Protein AF-A0A3M2CEA3-F1 (afdb_monomer)

Sequence (164 aa):
MIGCNRRVSETHSAIAELTRVTWTPSVHDPIDPGIPIPQEDRQAAMRSAHRRCIDPKRLTAIDVAVLVLPAFGAILVMFAANRVLARLGFDPSGIPLAIGSGLLYGAAFWLVYRRKYTRLVYSELRDRGYDLCPACGYWRAGIGRAVACPECGAAAAPLSTERG

Structure (mmCIF, N/CA/C/O backbone):
data_AF-A0A3M2CEA3-F1
#
_entry.id   AF-A0A3M2CEA3-F1
#
loop_
_atom_site.group_PDB
_atom_site.id
_atom_site.type_symbol
_atom_site.label_atom_id
_atom_site.label_alt_id
_atom_site.label_comp_id
_atom_site.label_asym_id
_atom_site.label_entity_id
_atom_site.label_seq_id
_atom_site.pdbx_PDB_ins_code
_atom_site.Cartn_x
_atom_site.Cartn_y
_atom_site.Cartn_z
_atom_site.occupancy
_atom_site.B_iso_or_equiv
_atom_site.auth_seq_id
_atom_site.auth_comp_id
_atom_site.auth_asym_id
_atom_site.auth_atom_id
_atom_site.pdbx_PDB_model_num
ATOM 1 N N . MET A 1 1 ? 48.434 -8.238 16.932 1.00 51.59 1 MET A N 1
ATOM 2 C CA . MET A 1 1 ? 47.455 -8.054 15.835 1.00 51.59 1 MET A CA 1
ATOM 3 C C . MET A 1 1 ? 46.026 -8.083 16.400 1.00 51.59 1 MET A C 1
ATOM 5 O O . MET A 1 1 ? 45.393 -9.123 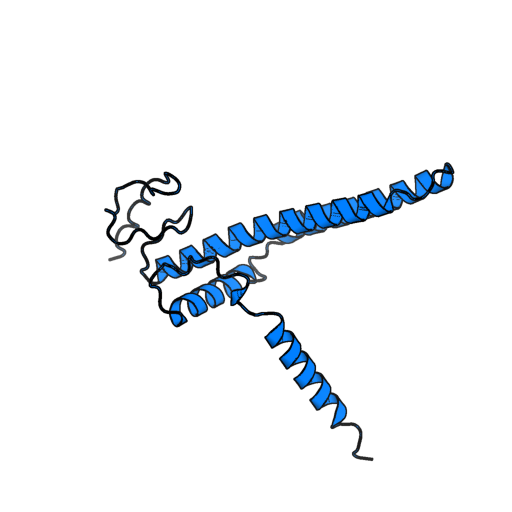16.360 1.00 51.59 1 MET A O 1
ATOM 9 N N . ILE A 1 2 ? 45.529 -6.982 16.989 1.00 54.41 2 ILE A N 1
ATOM 10 C CA . ILE A 1 2 ? 44.199 -6.918 17.665 1.00 54.41 2 ILE A CA 1
ATOM 11 C C . ILE A 1 2 ? 43.351 -5.723 17.137 1.00 54.41 2 ILE A C 1
ATOM 13 O O . ILE A 1 2 ? 42.337 -5.338 17.699 1.00 54.41 2 ILE A O 1
ATOM 17 N N . GLY A 1 3 ? 43.735 -5.113 16.008 1.00 52.16 3 GLY A N 1
ATOM 18 C CA . GLY A 1 3 ? 43.143 -3.851 15.525 1.00 52.16 3 GLY A CA 1
ATOM 19 C C . GLY A 1 3 ? 41.987 -3.954 14.518 1.00 52.16 3 GLY A C 1
ATOM 20 O O . GLY A 1 3 ? 41.450 -2.920 14.132 1.00 52.16 3 GLY A O 1
ATOM 21 N N . CYS A 1 4 ? 41.604 -5.152 14.060 1.00 55.25 4 CYS A N 1
ATOM 22 C CA . CYS A 1 4 ? 40.664 -5.298 12.933 1.00 55.25 4 CYS A CA 1
ATOM 23 C C . CYS A 1 4 ? 39.185 -5.418 13.358 1.00 55.25 4 CYS A C 1
ATOM 25 O O . CYS A 1 4 ? 38.290 -5.116 12.577 1.00 55.25 4 CYS A O 1
ATOM 27 N N . ASN A 1 5 ? 38.901 -5.792 14.613 1.00 55.12 5 ASN A N 1
ATOM 28 C CA . ASN A 1 5 ? 37.535 -6.153 15.019 1.00 55.12 5 ASN A CA 1
ATOM 29 C C . ASN A 1 5 ? 36.650 -4.954 15.429 1.00 55.12 5 ASN A C 1
ATOM 31 O O . ASN A 1 5 ? 35.429 -5.058 15.456 1.00 55.12 5 ASN A O 1
ATOM 35 N N . ARG A 1 6 ? 37.238 -3.783 15.719 1.00 57.19 6 ARG A N 1
ATOM 36 C CA . ARG A 1 6 ? 36.473 -2.611 16.196 1.00 57.19 6 ARG A CA 1
ATOM 37 C C . ARG A 1 6 ? 35.666 -1.931 15.081 1.00 57.19 6 ARG A C 1
ATOM 39 O O . ARG A 1 6 ? 34.539 -1.503 15.311 1.00 57.19 6 ARG A O 1
ATOM 46 N N . ARG A 1 7 ? 36.206 -1.925 13.856 1.00 58.72 7 ARG A N 1
ATOM 47 C CA . ARG A 1 7 ? 35.642 -1.213 12.693 1.00 58.72 7 ARG A CA 1
ATOM 48 C C . ARG A 1 7 ? 34.372 -1.860 12.115 1.00 58.72 7 ARG A C 1
ATOM 50 O O . ARG A 1 7 ? 33.550 -1.168 11.522 1.00 58.72 7 ARG A O 1
ATOM 57 N N . VAL A 1 8 ? 34.183 -3.166 12.325 1.00 64.50 8 VAL A N 1
ATOM 58 C CA . VAL A 1 8 ? 32.964 -3.884 11.902 1.00 64.50 8 VAL A CA 1
ATOM 59 C C . VAL A 1 8 ? 31.789 -3.580 12.843 1.00 64.50 8 VAL A C 1
ATOM 61 O O . VAL A 1 8 ? 30.650 -3.466 12.398 1.00 64.50 8 VAL A O 1
ATOM 64 N N . SER A 1 9 ? 32.049 -3.353 14.138 1.00 65.31 9 SER A N 1
ATOM 65 C CA . SER A 1 9 ? 30.978 -3.012 15.090 1.00 65.31 9 SER A CA 1
ATOM 66 C C . SER A 1 9 ? 30.389 -1.614 14.855 1.00 65.31 9 SER A C 1
ATOM 68 O O . SER A 1 9 ? 29.179 -1.438 14.963 1.00 65.31 9 SER A O 1
ATOM 70 N N . GLU A 1 10 ? 31.218 -0.648 14.443 1.00 68.62 10 GLU A N 1
ATOM 71 C CA . GLU A 1 10 ? 30.790 0.732 14.158 1.00 68.62 10 GLU A CA 1
ATOM 72 C C . GLU A 1 10 ? 29.988 0.845 12.851 1.00 68.62 10 GLU A C 1
ATOM 74 O O . GLU A 1 10 ? 29.099 1.683 12.725 1.00 68.62 10 GLU A O 1
ATOM 79 N N . THR A 1 11 ? 30.250 -0.028 11.873 1.00 70.38 11 THR A N 1
ATOM 80 C CA . THR A 1 11 ? 29.473 -0.061 10.623 1.00 70.38 11 THR A CA 1
ATOM 81 C C . THR A 1 11 ? 28.103 -0.708 10.821 1.00 70.38 11 THR A C 1
ATOM 83 O O . THR A 1 11 ? 27.120 -0.254 10.236 1.00 70.38 11 THR A O 1
ATOM 86 N N . HIS A 1 12 ? 27.993 -1.712 11.695 1.00 63.81 12 HIS A N 1
ATOM 87 C CA . HIS A 1 12 ? 26.708 -2.339 12.012 1.00 63.81 12 HIS A CA 1
ATOM 88 C C . HIS A 1 12 ? 25.785 -1.417 12.828 1.00 63.81 12 HIS A C 1
ATOM 90 O O . HIS A 1 12 ? 24.575 -1.423 12.594 1.00 63.81 12 HIS A O 1
ATOM 96 N N . SER A 1 13 ? 26.322 -0.586 13.732 1.00 70.12 13 SER A N 1
ATOM 97 C CA . SER A 1 13 ? 25.514 0.408 14.455 1.00 70.12 13 SER A CA 1
ATOM 98 C C . SER A 1 13 ? 25.019 1.527 13.535 1.00 70.12 13 SER A C 1
ATOM 100 O O . SER A 1 13 ? 23.833 1.846 13.570 1.00 70.12 13 SER A O 1
ATOM 102 N N . ALA A 1 14 ? 25.865 2.043 12.637 1.00 69.25 14 ALA A N 1
ATOM 103 C CA . ALA A 1 14 ? 25.474 3.089 11.688 1.00 69.25 14 ALA A CA 1
ATOM 104 C C . ALA A 1 14 ? 24.377 2.630 10.706 1.00 69.25 14 ALA A C 1
ATOM 106 O O . ALA A 1 14 ? 23.446 3.381 10.416 1.00 69.25 14 ALA A O 1
ATOM 107 N N . ILE A 1 15 ? 24.431 1.378 10.231 1.00 62.94 15 ILE A N 1
ATOM 108 C CA . ILE A 1 15 ? 23.378 0.807 9.372 1.00 62.94 15 ILE A CA 1
ATOM 109 C C . ILE A 1 15 ? 22.078 0.587 10.165 1.00 62.94 15 ILE A C 1
ATOM 111 O O . ILE A 1 15 ? 20.991 0.862 9.649 1.00 62.94 15 ILE A O 1
ATOM 115 N N . ALA A 1 16 ? 22.160 0.143 11.424 1.00 62.44 16 ALA A N 1
ATOM 116 C CA . ALA A 1 16 ? 20.994 -0.002 12.302 1.00 62.44 16 ALA A CA 1
ATOM 117 C C . ALA A 1 16 ? 20.335 1.350 12.649 1.00 62.44 16 ALA A C 1
ATOM 119 O O . ALA A 1 16 ? 19.127 1.416 12.887 1.00 62.44 16 ALA A O 1
ATOM 120 N N . GLU A 1 17 ? 21.114 2.429 12.665 1.00 65.38 17 GLU A N 1
ATOM 121 C CA . GLU A 1 17 ? 20.638 3.792 12.902 1.00 65.38 17 GLU A CA 1
ATOM 122 C C . GLU A 1 17 ? 20.009 4.394 11.633 1.00 65.38 17 GLU A C 1
ATOM 124 O O . GLU A 1 17 ? 18.892 4.908 11.683 1.00 65.38 17 GLU A O 1
ATOM 129 N N . LEU A 1 18 ? 20.626 4.204 10.460 1.00 57.91 18 LEU A N 1
ATOM 130 C CA . LEU A 1 18 ? 20.065 4.616 9.161 1.00 57.91 18 LEU A CA 1
ATOM 131 C C . LEU A 1 18 ? 18.765 3.876 8.800 1.00 57.91 18 LEU A C 1
ATOM 133 O O . LEU A 1 18 ? 17.836 4.471 8.245 1.00 57.91 18 LEU A O 1
ATOM 137 N N . THR A 1 19 ? 18.656 2.592 9.148 1.00 54.53 19 THR A N 1
ATOM 138 C CA . THR A 1 19 ? 17.411 1.821 8.969 1.00 54.53 19 THR A CA 1
ATOM 139 C C . THR A 1 19 ? 16.321 2.220 9.966 1.00 54.53 19 THR A C 1
ATOM 141 O O . THR A 1 19 ? 15.141 2.139 9.632 1.00 54.53 19 THR A O 1
ATOM 144 N N . ARG A 1 20 ? 16.680 2.736 11.152 1.00 55.69 20 ARG A N 1
ATOM 145 C CA . ARG A 1 20 ? 15.718 3.349 12.085 1.00 55.69 20 ARG A CA 1
ATOM 146 C C . ARG A 1 20 ? 15.189 4.698 11.597 1.00 55.69 20 ARG A C 1
ATOM 148 O O . ARG A 1 20 ? 14.018 4.989 11.811 1.00 55.69 20 ARG A O 1
ATOM 155 N N . VAL A 1 21 ? 16.023 5.507 10.942 1.00 49.81 21 VAL A N 1
ATOM 156 C CA . VAL A 1 21 ? 15.651 6.860 10.480 1.00 49.81 21 VAL A CA 1
ATOM 157 C C . VAL A 1 21 ? 14.797 6.834 9.207 1.00 49.81 21 VAL A C 1
ATOM 159 O O . VAL A 1 21 ? 13.946 7.699 9.017 1.00 49.81 21 VAL A O 1
ATOM 162 N N . THR A 1 22 ? 14.971 5.834 8.343 1.00 50.22 22 THR A N 1
ATOM 163 C CA . THR A 1 22 ? 14.224 5.746 7.073 1.00 50.22 22 THR A CA 1
ATOM 164 C C . THR A 1 22 ? 12.832 5.129 7.211 1.00 50.22 22 THR A C 1
ATOM 166 O O . THR A 1 22 ? 11.982 5.344 6.351 1.00 50.22 22 THR A O 1
ATOM 169 N N . TRP A 1 23 ? 12.560 4.427 8.312 1.00 48.06 23 TRP A N 1
ATOM 170 C CA . TRP A 1 23 ? 11.23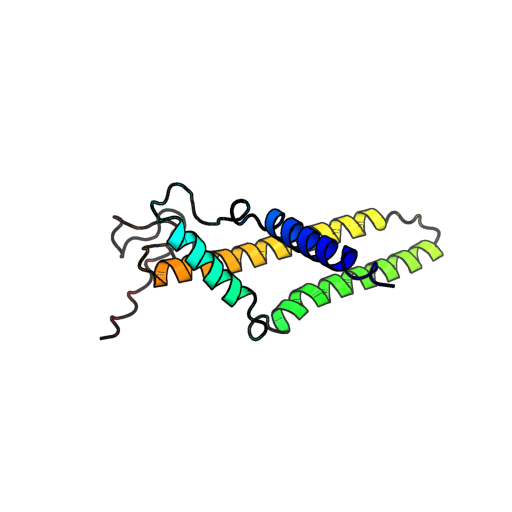3 3.916 8.649 1.00 48.06 23 TRP A CA 1
ATOM 171 C C . TRP A 1 23 ? 10.603 4.774 9.748 1.00 48.06 23 TRP A C 1
ATOM 173 O O . TRP A 1 23 ? 10.353 4.309 10.856 1.00 48.06 23 TRP A O 1
ATOM 183 N N . THR A 1 24 ? 10.350 6.054 9.469 1.00 51.59 24 THR A N 1
ATOM 184 C CA . THR A 1 24 ? 9.484 6.856 10.337 1.00 51.59 24 THR A CA 1
ATOM 185 C C . THR A 1 24 ? 8.026 6.492 10.027 1.00 51.59 24 THR A C 1
ATOM 187 O O . THR A 1 24 ? 7.503 6.865 8.975 1.00 51.59 24 THR A O 1
ATOM 190 N N . PRO A 1 25 ? 7.319 5.756 10.911 1.00 53.81 25 PRO A N 1
ATOM 191 C CA . PRO A 1 25 ? 5.922 5.374 10.685 1.00 53.81 25 PRO A CA 1
ATOM 192 C C . PRO A 1 25 ? 4.976 6.576 10.516 1.00 53.81 25 PRO A C 1
ATOM 194 O O . PRO A 1 25 ? 3.844 6.394 10.080 1.00 53.81 25 PRO A O 1
ATOM 197 N N . SER A 1 26 ? 5.431 7.799 10.809 1.00 53.91 26 SER A N 1
ATOM 198 C CA . SER A 1 26 ? 4.663 9.035 10.651 1.00 53.91 26 SER A CA 1
ATOM 199 C C . SER A 1 26 ? 4.346 9.394 9.199 1.00 53.91 26 SER A C 1
ATOM 201 O O . SER A 1 26 ? 3.304 9.991 8.953 1.00 53.91 26 SER A O 1
ATOM 203 N N . VAL A 1 27 ? 5.185 9.025 8.222 1.00 56.34 27 VAL A N 1
ATOM 204 C CA . VAL A 1 27 ? 4.934 9.400 6.815 1.00 56.34 27 VAL A CA 1
ATOM 205 C C . VAL A 1 27 ? 3.734 8.633 6.240 1.00 56.34 27 VAL A C 1
ATOM 207 O O . VAL A 1 27 ? 3.129 9.054 5.252 1.00 56.34 27 VAL A O 1
ATOM 210 N N . HIS A 1 28 ? 3.348 7.517 6.866 1.00 69.88 28 HIS A N 1
ATOM 211 C CA . HIS A 1 28 ? 2.291 6.626 6.394 1.00 69.88 28 HIS A CA 1
ATOM 212 C C . HIS A 1 28 ? 1.334 6.198 7.517 1.00 69.88 28 HIS A C 1
ATOM 214 O O . HIS A 1 28 ? 0.944 5.031 7.547 1.00 69.88 28 HIS A O 1
ATOM 220 N N . ASP A 1 29 ? 0.935 7.096 8.426 1.00 82.31 29 ASP A N 1
ATOM 221 C CA . ASP A 1 29 ? -0.234 6.821 9.276 1.00 82.31 29 ASP A CA 1
ATOM 222 C C . ASP A 1 29 ? -1.506 6.975 8.415 1.00 82.31 29 ASP A C 1
ATOM 224 O O . ASP A 1 29 ? -1.811 8.082 7.964 1.00 82.31 29 ASP A O 1
ATOM 228 N N . PRO A 1 30 ? -2.237 5.887 8.094 1.00 83.94 30 PRO A N 1
ATOM 229 C CA . PRO A 1 30 ? -3.475 5.988 7.329 1.00 83.94 30 PRO A CA 1
ATOM 230 C C . PRO A 1 30 ? -4.660 6.462 8.187 1.00 83.94 30 PRO A C 1
ATOM 232 O O . PRO A 1 30 ? -5.779 6.539 7.676 1.00 83.94 30 PRO A O 1
ATOM 235 N N . ILE A 1 31 ? -4.457 6.682 9.487 1.00 87.25 31 ILE A N 1
ATOM 236 C CA . ILE A 1 31 ? -5.495 7.066 10.436 1.00 87.25 31 ILE A CA 1
ATOM 237 C C . ILE A 1 31 ? -5.511 8.589 10.546 1.00 87.25 31 ILE A C 1
ATOM 239 O O . ILE A 1 31 ? -4.499 9.208 10.872 1.00 87.25 31 ILE A O 1
ATOM 243 N N . ASP A 1 32 ? -6.681 9.189 10.333 1.00 86.38 32 ASP A N 1
ATOM 244 C CA . ASP A 1 32 ? -6.876 10.629 10.494 1.00 86.38 32 ASP A CA 1
ATOM 245 C C . ASP A 1 32 ? -6.412 11.082 11.902 1.00 86.38 32 ASP A C 1
ATOM 247 O O . ASP A 1 32 ? -6.796 10.468 12.913 1.00 86.38 32 ASP A O 1
ATOM 251 N N . PRO A 1 33 ? -5.541 12.106 12.011 1.00 85.50 33 PRO A N 1
ATOM 252 C CA . PRO A 1 33 ? -5.081 12.621 13.299 1.00 85.50 33 PRO A CA 1
ATOM 253 C C . PRO A 1 33 ? -6.217 13.152 14.186 1.00 85.50 33 PRO A C 1
ATOM 255 O O . PRO A 1 33 ? -6.054 13.170 15.402 1.00 85.50 33 PRO A O 1
ATOM 258 N N . GLY A 1 34 ? -7.369 13.528 13.619 1.00 88.94 34 GLY A N 1
ATOM 259 C CA . GLY A 1 34 ? -8.540 13.988 14.372 1.00 88.94 34 GLY A CA 1
ATOM 260 C C . GLY A 1 34 ? -9.248 12.895 15.180 1.00 88.94 34 GLY A C 1
ATOM 261 O O . GLY A 1 34 ? -10.083 13.197 16.031 1.00 88.94 34 GLY A O 1
ATOM 262 N N . ILE A 1 35 ? -8.922 11.622 14.948 1.00 89.50 35 ILE A N 1
ATOM 263 C CA . ILE A 1 35 ? -9.553 10.503 15.646 1.00 89.50 35 ILE A CA 1
ATOM 264 C C . ILE A 1 35 ? -8.882 10.289 17.020 1.00 89.50 35 ILE A C 1
ATOM 266 O O . ILE A 1 35 ? -7.669 10.051 17.066 1.00 89.50 35 ILE A O 1
ATOM 270 N N . PRO A 1 36 ? -9.631 10.275 18.141 1.00 93.50 36 PRO A N 1
ATOM 271 C CA . PRO A 1 36 ? -9.081 10.163 19.495 1.00 93.50 36 PRO A CA 1
ATOM 272 C C . PRO A 1 36 ? -8.669 8.719 19.858 1.00 93.50 36 PRO A C 1
ATOM 274 O O . PRO A 1 36 ? -9.136 8.152 20.841 1.00 93.50 36 PRO A O 1
ATOM 277 N N . ILE A 1 37 ? -7.796 8.101 19.056 1.00 93.56 37 ILE A N 1
ATOM 278 C CA . ILE A 1 37 ? -7.175 6.798 19.350 1.00 93.56 37 ILE A CA 1
ATOM 279 C C . ILE A 1 37 ? -5.814 7.048 20.016 1.00 93.56 37 ILE A C 1
ATOM 281 O O . ILE A 1 37 ? -4.981 7.729 19.402 1.00 93.56 37 ILE A O 1
ATOM 285 N N . PRO A 1 38 ? -5.542 6.466 21.201 1.00 95.19 38 PRO A N 1
ATOM 286 C CA . PRO A 1 38 ? -4.231 6.501 21.840 1.00 95.19 38 PRO A CA 1
ATOM 287 C C . PRO A 1 38 ? -3.111 6.077 20.885 1.00 95.19 38 PRO A C 1
ATOM 289 O O . PRO A 1 38 ? -3.221 5.090 20.153 1.00 95.19 38 PRO A O 1
ATOM 292 N N . GLN A 1 39 ? -1.996 6.806 20.910 1.00 92.31 39 GLN A N 1
ATOM 293 C CA . GLN A 1 39 ? -0.869 6.562 20.005 1.00 92.31 39 GLN A CA 1
ATOM 294 C C . GLN A 1 39 ? -0.312 5.133 20.131 1.00 92.31 39 GLN A C 1
ATOM 296 O O . GLN A 1 39 ? 0.099 4.538 19.134 1.00 92.31 39 GLN A O 1
ATOM 301 N N . GLU A 1 40 ? -0.349 4.563 21.335 1.00 93.94 40 GLU A N 1
ATOM 302 C CA . GLU A 1 40 ? 0.089 3.192 21.611 1.00 93.94 40 GLU A CA 1
ATOM 303 C C . GLU A 1 40 ? -0.728 2.155 20.830 1.00 93.94 40 GLU A C 1
ATOM 305 O O . GLU A 1 40 ? -0.158 1.245 20.218 1.00 93.94 40 GLU A O 1
ATOM 310 N N . ASP A 1 41 ? -2.049 2.331 20.769 1.00 95.12 41 ASP A N 1
ATOM 311 C CA . ASP A 1 41 ? -2.948 1.450 20.027 1.00 95.12 41 ASP A CA 1
ATOM 312 C C . ASP A 1 41 ? -2.789 1.601 18.521 1.00 95.12 41 ASP A C 1
ATOM 314 O O . ASP A 1 41 ? -2.752 0.591 17.811 1.00 95.12 41 ASP A O 1
ATOM 318 N N . ARG A 1 42 ? -2.605 2.836 18.031 1.00 93.44 42 ARG A N 1
ATOM 319 C CA . ARG A 1 42 ? -2.280 3.089 16.617 1.00 93.44 42 ARG A CA 1
ATOM 320 C C . ARG A 1 42 ? -1.015 2.333 16.218 1.00 93.44 42 ARG A C 1
ATOM 322 O O . ARG A 1 42 ? -1.024 1.548 15.270 1.00 93.44 42 ARG A O 1
ATOM 329 N N . GLN A 1 43 ? 0.063 2.499 16.984 1.00 93.00 43 GLN A N 1
ATOM 330 C CA . GLN A 1 43 ? 1.337 1.831 16.721 1.00 93.00 43 GLN A CA 1
ATOM 331 C C . GLN A 1 43 ? 1.235 0.309 16.843 1.00 93.00 43 GLN A C 1
ATOM 333 O O . GLN A 1 43 ? 1.878 -0.423 16.088 1.00 93.00 43 GLN A O 1
ATOM 338 N N . ALA A 1 44 ? 0.461 -0.203 17.797 1.00 93.75 44 ALA A N 1
ATOM 339 C CA . ALA A 1 44 ? 0.277 -1.636 17.966 1.00 93.75 44 ALA A CA 1
ATOM 340 C C . ALA A 1 44 ? -0.544 -2.251 16.815 1.00 93.75 44 ALA A C 1
ATOM 342 O O . ALA A 1 44 ? -0.158 -3.303 16.299 1.00 93.75 44 ALA A O 1
ATOM 343 N N . ALA A 1 45 ? -1.595 -1.571 16.345 1.00 94.56 45 ALA A N 1
ATOM 344 C CA . ALA A 1 45 ? -2.353 -1.959 15.156 1.00 94.56 45 ALA A CA 1
ATOM 345 C C . ALA A 1 45 ? -1.486 -1.912 13.887 1.00 94.56 45 ALA A C 1
ATOM 347 O O . ALA A 1 45 ? -1.465 -2.881 13.131 1.00 94.56 45 ALA A O 1
ATOM 348 N N . MET A 1 46 ? -0.695 -0.851 13.689 1.00 92.62 46 MET A N 1
ATOM 349 C CA . MET A 1 46 ? 0.249 -0.750 12.566 1.00 92.62 46 MET A CA 1
ATOM 350 C C . MET A 1 46 ? 1.295 -1.868 12.598 1.00 92.62 46 MET A C 1
ATOM 352 O O . MET A 1 46 ? 1.535 -2.507 11.578 1.00 92.62 46 MET A O 1
ATOM 356 N N . ARG A 1 47 ? 1.884 -2.172 13.765 1.00 92.12 47 ARG A N 1
ATOM 357 C CA . ARG A 1 47 ? 2.841 -3.284 13.914 1.00 92.12 47 ARG A CA 1
ATOM 358 C C . ARG A 1 47 ? 2.204 -4.639 13.599 1.00 92.12 47 ARG A C 1
ATOM 360 O O . ARG A 1 47 ? 2.834 -5.454 12.927 1.00 92.12 47 ARG A O 1
ATOM 367 N N . SER A 1 48 ? 0.974 -4.881 14.058 1.00 92.75 48 SER A N 1
ATOM 368 C CA . SER A 1 48 ? 0.225 -6.113 13.766 1.00 92.75 48 SER A CA 1
ATOM 369 C C . SER A 1 48 ? -0.096 -6.232 12.271 1.00 92.75 48 SER A C 1
ATOM 371 O O . SER A 1 48 ? 0.245 -7.232 11.635 1.00 92.75 48 SER A O 1
ATOM 373 N N . ALA A 1 49 ? -0.642 -5.168 11.674 1.00 92.06 49 ALA A N 1
ATOM 374 C CA . ALA A 1 49 ? -0.946 -5.092 10.250 1.00 92.06 49 ALA A CA 1
ATOM 375 C C . ALA A 1 49 ? 0.308 -5.272 9.385 1.00 92.06 49 ALA A C 1
ATOM 377 O O . ALA A 1 49 ? 0.269 -5.998 8.396 1.00 92.06 49 ALA A O 1
ATOM 378 N N . HIS A 1 50 ? 1.435 -4.676 9.778 1.00 89.31 50 HIS A N 1
ATOM 379 C CA . HIS A 1 50 ? 2.715 -4.821 9.091 1.00 89.31 50 HIS A CA 1
ATOM 380 C C . HIS A 1 50 ? 3.214 -6.269 9.113 1.00 89.31 50 HIS A C 1
ATOM 382 O O . HIS A 1 50 ? 3.558 -6.809 8.063 1.00 89.31 50 HIS A O 1
ATOM 388 N N . ARG A 1 51 ? 3.164 -6.941 10.274 1.00 88.88 51 ARG A N 1
ATOM 389 C CA . ARG A 1 51 ? 3.502 -8.371 10.381 1.00 88.88 51 ARG A CA 1
ATOM 390 C C . ARG A 1 51 ? 2.595 -9.240 9.509 1.00 88.88 51 ARG A C 1
ATOM 392 O O . ARG A 1 51 ? 3.098 -10.123 8.827 1.00 88.88 51 ARG A O 1
ATOM 399 N N . ARG A 1 52 ? 1.284 -8.970 9.481 1.00 87.12 52 ARG A N 1
ATOM 400 C CA . ARG A 1 52 ? 0.326 -9.694 8.620 1.00 87.12 52 ARG A CA 1
ATOM 401 C C . ARG A 1 52 ? 0.520 -9.399 7.130 1.00 87.12 52 ARG A C 1
ATOM 403 O O . ARG A 1 52 ? 0.266 -10.272 6.308 1.00 87.12 52 ARG A O 1
ATOM 410 N N . CYS A 1 53 ? 0.950 -8.188 6.782 1.00 85.44 53 CYS A N 1
ATOM 411 C CA . CYS A 1 53 ? 1.220 -7.783 5.403 1.00 85.44 53 CYS A CA 1
ATOM 412 C C . CYS A 1 53 ? 2.498 -8.438 4.861 1.00 85.44 53 CYS A C 1
ATOM 414 O O . CYS A 1 53 ? 2.529 -8.828 3.699 1.00 85.44 53 CYS A O 1
ATOM 416 N N . ILE A 1 54 ? 3.525 -8.575 5.709 1.00 79.00 54 ILE A N 1
ATOM 417 C CA . ILE A 1 54 ? 4.835 -9.148 5.358 1.00 79.00 54 ILE A CA 1
ATOM 418 C C . ILE A 1 54 ? 4.881 -10.668 5.524 1.00 79.00 54 ILE A C 1
ATOM 420 O O . ILE A 1 54 ? 5.837 -11.282 5.061 1.00 79.00 54 ILE A O 1
ATOM 424 N N . ASP A 1 55 ? 3.876 -11.292 6.147 1.00 79.12 55 ASP A N 1
ATOM 425 C CA . ASP A 1 55 ? 3.876 -12.737 6.381 1.00 79.12 55 ASP A CA 1
ATOM 426 C C . ASP A 1 55 ? 4.182 -13.494 5.069 1.00 79.12 55 ASP A C 1
ATOM 428 O O . ASP A 1 55 ? 3.353 -13.496 4.151 1.00 79.12 55 ASP A O 1
ATOM 432 N N . PRO A 1 56 ? 5.366 -14.131 4.949 1.00 61.56 56 PRO A N 1
ATOM 433 C CA . PRO A 1 56 ? 5.832 -14.726 3.699 1.00 61.56 56 PRO A CA 1
ATOM 434 C C . PRO A 1 56 ? 4.947 -15.891 3.253 1.00 61.56 56 PRO A C 1
ATOM 436 O O . PRO A 1 56 ? 4.963 -16.265 2.086 1.00 61.56 56 PRO A O 1
ATOM 439 N N . LYS A 1 57 ? 4.135 -16.450 4.161 1.00 68.06 57 LYS A N 1
ATOM 440 C CA . LYS A 1 57 ? 3.147 -17.480 3.823 1.00 68.06 57 LYS A CA 1
ATOM 441 C C . LYS A 1 57 ? 1.929 -16.905 3.093 1.00 68.06 57 LYS A C 1
ATOM 443 O O . LYS A 1 57 ? 1.228 -17.645 2.409 1.00 68.06 57 LYS A O 1
ATOM 448 N N . ARG A 1 58 ? 1.657 -15.602 3.252 1.00 61.91 58 ARG A N 1
ATOM 449 C CA . ARG A 1 58 ? 0.524 -14.875 2.650 1.00 61.91 58 ARG A CA 1
ATOM 450 C C . ARG A 1 58 ? 0.917 -13.822 1.624 1.00 61.91 58 ARG A C 1
ATOM 452 O O . ARG A 1 58 ? 0.041 -13.424 0.854 1.00 61.91 58 ARG A O 1
ATOM 459 N N . LEU A 1 59 ? 2.188 -13.418 1.552 1.00 64.88 59 LEU A N 1
ATOM 460 C CA . LEU A 1 59 ? 2.783 -12.921 0.309 1.00 64.88 59 LEU A CA 1
ATOM 461 C C . LEU A 1 59 ? 2.770 -14.082 -0.677 1.00 64.88 59 LEU A C 1
ATOM 463 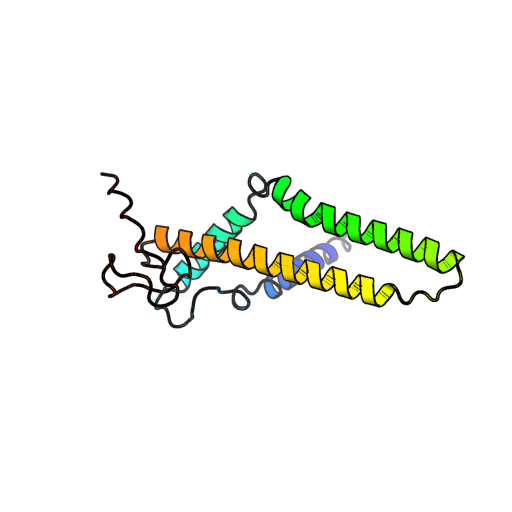O O . LEU A 1 59 ? 3.741 -14.802 -0.884 1.00 64.88 59 LEU A O 1
ATOM 467 N N . THR A 1 60 ? 1.577 -14.323 -1.203 1.00 64.50 60 THR A N 1
ATOM 468 C CA . THR A 1 60 ? 1.325 -15.383 -2.151 1.00 64.50 60 THR A CA 1
ATOM 469 C C . THR A 1 60 ? 2.300 -15.187 -3.298 1.00 64.50 60 THR A C 1
ATOM 471 O O . THR A 1 60 ? 2.510 -14.067 -3.767 1.00 64.50 60 THR A O 1
ATOM 474 N N . ALA A 1 61 ? 2.874 -16.285 -3.784 1.00 70.06 61 ALA A N 1
ATOM 475 C CA . ALA A 1 61 ? 3.598 -16.279 -5.049 1.00 70.06 61 ALA A CA 1
ATOM 476 C C . ALA A 1 61 ? 2.783 -15.574 -6.151 1.00 70.06 61 ALA A C 1
ATOM 478 O O . ALA A 1 61 ? 3.367 -15.025 -7.068 1.00 70.06 61 ALA A O 1
ATOM 479 N N . ILE A 1 62 ? 1.452 -15.528 -6.009 1.00 73.00 62 ILE A N 1
ATOM 480 C CA . ILE A 1 62 ? 0.509 -14.753 -6.813 1.00 73.00 62 ILE A CA 1
ATOM 481 C C . ILE A 1 62 ? 0.744 -13.242 -6.700 1.00 73.00 62 ILE A C 1
ATOM 483 O O . ILE A 1 62 ? 0.914 -12.620 -7.734 1.00 73.00 62 ILE A O 1
ATOM 487 N N . ASP A 1 63 ? 0.787 -12.636 -5.508 1.00 73.88 63 ASP A N 1
ATOM 488 C CA . ASP A 1 63 ? 1.045 -11.191 -5.370 1.00 73.88 63 ASP A CA 1
ATOM 489 C C . ASP A 1 63 ? 2.412 -10.820 -5.970 1.00 73.88 63 ASP A C 1
ATOM 491 O O . ASP A 1 63 ? 2.525 -9.845 -6.712 1.00 73.88 63 ASP A O 1
ATOM 495 N N . VAL A 1 64 ? 3.441 -11.636 -5.708 1.00 76.06 64 VAL A N 1
ATOM 496 C CA . VAL A 1 64 ? 4.781 -11.443 -6.286 1.00 76.06 64 VAL A CA 1
ATOM 497 C C . VAL A 1 64 ? 4.753 -11.650 -7.799 1.00 76.06 64 VAL A C 1
ATOM 499 O O . VAL A 1 64 ? 5.300 -10.833 -8.525 1.00 76.06 64 VAL A O 1
ATOM 502 N N . ALA A 1 65 ? 4.092 -12.687 -8.308 1.00 80.00 65 ALA A N 1
ATOM 503 C CA . ALA A 1 65 ? 3.997 -12.943 -9.742 1.00 80.00 65 ALA A CA 1
ATOM 504 C C . ALA A 1 65 ? 3.192 -11.854 -10.459 1.00 80.00 65 ALA A C 1
ATOM 506 O O . ALA A 1 65 ? 3.610 -11.375 -11.501 1.00 80.00 65 ALA A O 1
ATOM 507 N N . VAL A 1 66 ? 2.076 -11.397 -9.899 1.00 79.94 66 VAL A N 1
ATOM 508 C CA . VAL A 1 66 ? 1.239 -10.350 -10.500 1.00 79.94 66 VAL A CA 1
ATOM 509 C C . VAL A 1 66 ? 1.974 -9.011 -10.561 1.00 79.94 66 VAL A C 1
ATOM 511 O O . VAL A 1 66 ? 1.693 -8.211 -11.446 1.00 79.94 66 VAL A O 1
ATOM 514 N N . LEU A 1 67 ? 2.938 -8.760 -9.675 1.00 76.31 67 LEU A N 1
ATOM 515 C CA . LEU A 1 67 ? 3.695 -7.506 -9.663 1.00 76.31 67 LEU A CA 1
ATOM 516 C C . LEU A 1 67 ? 5.052 -7.580 -10.349 1.00 76.31 67 LEU A C 1
ATOM 518 O O . LEU A 1 67 ? 5.389 -6.724 -11.164 1.00 76.31 67 LEU A O 1
ATOM 52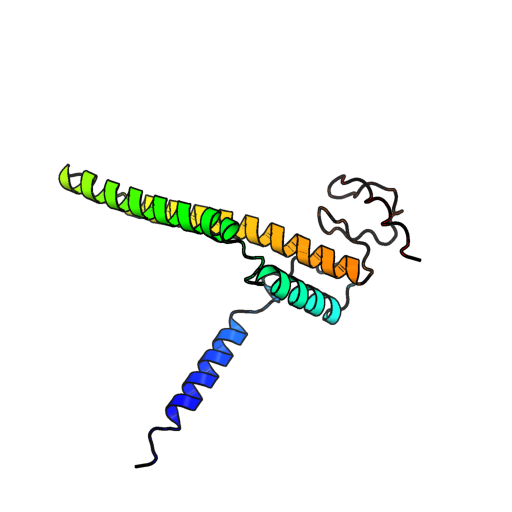2 N N . VAL A 1 68 ? 5.837 -8.596 -10.019 1.00 80.94 68 VAL A N 1
ATOM 523 C CA . VAL A 1 68 ? 7.217 -8.732 -10.482 1.00 80.94 68 VAL A CA 1
ATOM 524 C C . VAL A 1 68 ? 7.259 -9.242 -11.915 1.00 80.94 68 VAL A C 1
ATOM 526 O O . VAL A 1 68 ? 8.064 -8.748 -12.701 1.00 80.94 68 VAL A O 1
ATOM 529 N N . LEU A 1 69 ? 6.387 -10.185 -12.290 1.00 84.88 69 LEU A N 1
ATOM 530 C CA . LEU A 1 69 ? 6.430 -10.793 -13.623 1.00 84.88 69 LEU A CA 1
ATOM 531 C C . LEU A 1 69 ? 6.098 -9.777 -14.734 1.00 84.88 69 LEU A C 1
ATOM 533 O O . LEU A 1 69 ? 6.853 -9.725 -15.705 1.00 84.88 69 LEU A O 1
ATOM 537 N N . PRO A 1 70 ? 5.064 -8.915 -14.610 1.00 82.06 70 PRO A N 1
ATOM 538 C CA . PRO A 1 70 ? 4.794 -7.879 -15.606 1.00 82.06 70 PRO A CA 1
ATOM 539 C C . PRO A 1 70 ? 5.879 -6.811 -15.666 1.00 82.06 70 PRO A C 1
ATOM 541 O O . PRO A 1 70 ? 6.258 -6.404 -16.760 1.00 82.06 70 PRO A O 1
ATOM 544 N N . ALA A 1 71 ? 6.417 -6.386 -14.517 1.00 81.00 71 ALA A N 1
ATOM 545 C CA . ALA A 1 71 ? 7.509 -5.416 -14.485 1.00 81.00 71 ALA A CA 1
ATOM 546 C C . ALA A 1 71 ? 8.759 -5.970 -15.186 1.00 81.00 71 ALA A C 1
ATOM 548 O O . ALA A 1 71 ? 9.349 -5.305 -16.037 1.00 81.00 71 ALA A O 1
ATOM 549 N N . PHE A 1 72 ? 9.124 -7.220 -14.890 1.00 84.19 72 PHE A N 1
ATOM 550 C CA . PHE A 1 72 ? 10.242 -7.900 -15.535 1.00 84.19 72 PHE A CA 1
ATOM 551 C C . PHE A 1 72 ? 10.000 -8.096 -17.038 1.00 84.19 72 PHE A C 1
ATOM 553 O O . PHE A 1 72 ? 10.874 -7.798 -17.852 1.00 84.19 72 PHE A O 1
ATOM 560 N N . GLY A 1 73 ? 8.792 -8.519 -17.421 1.00 85.62 73 GLY A N 1
ATOM 561 C CA . GLY A 1 73 ? 8.382 -8.645 -18.818 1.00 85.62 73 GLY A CA 1
ATOM 562 C C . GLY A 1 73 ? 8.459 -7.318 -19.576 1.00 85.62 73 GLY A C 1
ATOM 563 O O . GLY A 1 73 ? 9.011 -7.276 -20.672 1.00 85.62 73 GLY A O 1
ATOM 564 N N . ALA A 1 74 ? 7.989 -6.221 -18.979 1.00 82.69 74 ALA A N 1
ATOM 565 C CA . ALA A 1 74 ? 8.057 -4.887 -19.571 1.00 82.69 74 ALA A CA 1
ATOM 566 C C . ALA A 1 74 ? 9.507 -4.438 -19.802 1.00 82.69 74 ALA A C 1
ATOM 568 O O . ALA A 1 74 ? 9.834 -3.964 -20.890 1.00 82.69 74 ALA A O 1
ATOM 569 N N . ILE A 1 75 ? 10.394 -4.657 -18.823 1.00 82.12 75 ILE A N 1
ATOM 570 C CA . ILE A 1 75 ? 11.827 -4.356 -18.952 1.00 82.12 75 ILE A CA 1
ATOM 571 C C . ILE A 1 75 ? 12.449 -5.159 -20.102 1.00 82.12 75 ILE A C 1
ATOM 573 O O . ILE A 1 75 ? 13.159 -4.587 -20.930 1.00 82.12 75 ILE A O 1
ATOM 577 N N . LEU A 1 76 ? 12.167 -6.464 -20.191 1.00 86.88 76 LEU A N 1
ATOM 578 C CA . LEU A 1 76 ? 12.693 -7.321 -21.258 1.00 86.88 76 LEU A CA 1
ATOM 579 C C . LEU A 1 76 ? 12.196 -6.901 -22.644 1.00 86.88 76 LEU A C 1
ATOM 581 O O . LEU A 1 76 ? 13.001 -6.778 -23.568 1.00 86.88 76 LEU A O 1
ATOM 585 N N . VAL A 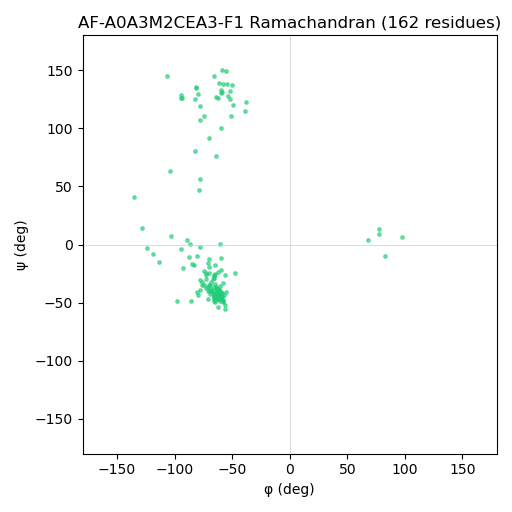1 77 ? 10.890 -6.653 -22.787 1.00 86.00 77 VAL A N 1
ATOM 586 C CA . VAL A 1 77 ? 10.281 -6.196 -24.047 1.00 86.00 77 VAL A CA 1
ATOM 587 C C . VAL A 1 77 ? 10.909 -4.884 -24.492 1.00 86.00 77 VAL A C 1
ATOM 589 O O . VAL A 1 77 ? 11.275 -4.727 -25.653 1.00 86.00 77 VAL A O 1
ATOM 592 N N . MET A 1 78 ? 11.095 -3.956 -23.564 1.00 82.94 78 MET A N 1
ATOM 593 C CA . MET A 1 78 ? 11.682 -2.661 -23.854 1.00 82.94 78 MET A CA 1
ATOM 594 C C . MET A 1 78 ? 13.170 -2.759 -24.218 1.00 82.94 78 MET A C 1
ATOM 596 O O . MET A 1 78 ? 13.623 -2.079 -25.138 1.00 82.94 78 MET A O 1
ATOM 600 N N . PHE A 1 79 ? 13.931 -3.640 -23.562 1.00 84.12 79 PHE A N 1
ATOM 601 C CA . PHE A 1 79 ? 15.326 -3.905 -23.921 1.00 84.12 79 PHE A CA 1
ATOM 602 C C . PHE A 1 79 ? 15.440 -4.528 -25.321 1.00 84.12 79 PHE A C 1
ATOM 604 O O . PHE A 1 79 ? 16.289 -4.124 -26.121 1.00 84.12 79 PHE A O 1
ATOM 611 N N . ALA A 1 80 ? 14.553 -5.474 -25.644 1.00 87.69 80 ALA A N 1
ATOM 612 C CA . ALA A 1 80 ? 14.462 -6.076 -26.969 1.00 87.69 80 ALA A CA 1
ATOM 613 C C . ALA A 1 80 ? 14.074 -5.040 -28.038 1.00 87.69 80 ALA A C 1
ATOM 615 O O . ALA A 1 80 ? 14.721 -4.970 -29.083 1.00 87.69 80 ALA A O 1
ATOM 616 N N . ALA A 1 81 ? 13.087 -4.186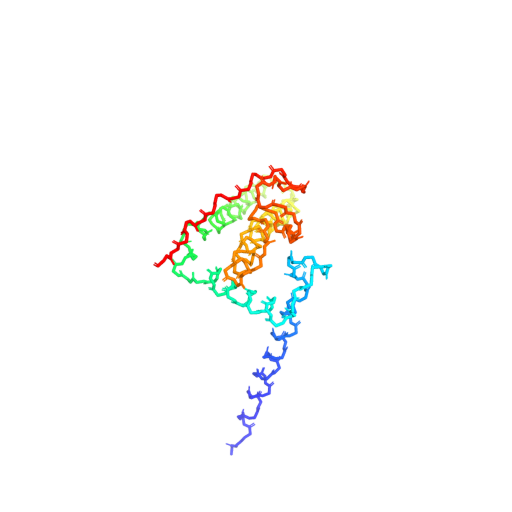 -27.756 1.00 83.94 81 ALA A N 1
ATOM 617 C CA . ALA A 1 81 ? 12.664 -3.111 -28.649 1.00 83.94 81 ALA A CA 1
ATOM 618 C C . ALA A 1 81 ? 13.803 -2.118 -28.923 1.00 83.94 81 ALA A C 1
ATOM 620 O O . ALA A 1 81 ? 14.077 -1.810 -30.082 1.00 83.94 81 ALA A O 1
ATOM 621 N N . ASN A 1 82 ? 14.539 -1.694 -27.888 1.00 84.75 82 ASN A N 1
ATOM 622 C CA . ASN A 1 82 ? 15.704 -0.819 -28.051 1.00 84.75 82 ASN A CA 1
ATOM 623 C C . ASN A 1 82 ? 16.793 -1.460 -28.922 1.00 84.75 82 ASN A C 1
ATOM 625 O O . ASN A 1 82 ? 17.367 -0.796 -29.781 1.00 84.75 82 ASN A O 1
ATOM 629 N N . ARG A 1 83 ? 17.068 -2.761 -28.743 1.00 87.62 83 ARG A N 1
ATOM 630 C CA . ARG A 1 83 ? 18.029 -3.500 -29.582 1.00 87.62 83 ARG A CA 1
ATOM 631 C C . ARG A 1 83 ? 17.614 -3.525 -31.055 1.00 87.62 83 ARG A C 1
ATOM 633 O O . ARG A 1 83 ? 18.483 -3.433 -31.920 1.00 87.62 83 ARG A O 1
ATOM 640 N N . VAL A 1 84 ? 16.321 -3.672 -31.342 1.00 88.25 84 VAL A N 1
ATOM 641 C CA . VAL A 1 84 ? 15.789 -3.668 -32.714 1.00 88.25 84 VAL A CA 1
ATOM 642 C C . VAL A 1 84 ? 15.845 -2.264 -33.316 1.00 88.25 84 VAL A C 1
ATOM 644 O O . VAL A 1 84 ? 16.354 -2.107 -34.422 1.00 88.25 84 VAL A O 1
ATOM 647 N N . LEU A 1 85 ? 15.408 -1.241 -32.578 1.00 86.25 85 LEU A N 1
ATOM 648 C CA . LEU A 1 85 ? 15.432 0.156 -33.025 1.00 86.25 85 LEU A CA 1
ATOM 649 C C . LEU A 1 85 ? 16.852 0.646 -33.328 1.00 86.25 85 LEU A C 1
ATOM 651 O O . LEU A 1 85 ? 17.073 1.263 -34.368 1.00 86.25 85 LEU A O 1
ATOM 655 N N . ALA A 1 86 ? 17.825 0.278 -32.491 1.00 86.56 86 ALA A N 1
ATOM 656 C CA . ALA A 1 86 ? 19.228 0.618 -32.714 1.00 86.56 86 ALA A CA 1
ATOM 657 C C . ALA A 1 86 ? 19.774 0.033 -34.029 1.00 86.56 86 ALA A C 1
ATOM 659 O O . ALA A 1 86 ? 20.561 0.678 -34.716 1.00 86.56 86 ALA A O 1
ATOM 660 N N . ARG A 1 87 ? 19.336 -1.173 -34.423 1.00 91.31 87 ARG A N 1
ATOM 661 C CA . ARG A 1 87 ? 19.728 -1.775 -35.713 1.00 91.31 87 ARG A CA 1
ATOM 662 C C . ARG A 1 87 ? 19.107 -1.073 -36.916 1.00 91.31 87 ARG A C 1
ATOM 664 O O . ARG A 1 87 ? 19.658 -1.158 -38.006 1.00 91.31 87 ARG A O 1
ATOM 671 N N . LEU A 1 88 ? 17.977 -0.404 -36.719 1.00 89.31 88 LEU A N 1
ATOM 672 C CA . LEU A 1 88 ? 17.265 0.344 -37.752 1.00 89.31 88 LEU A CA 1
ATOM 673 C C . LEU A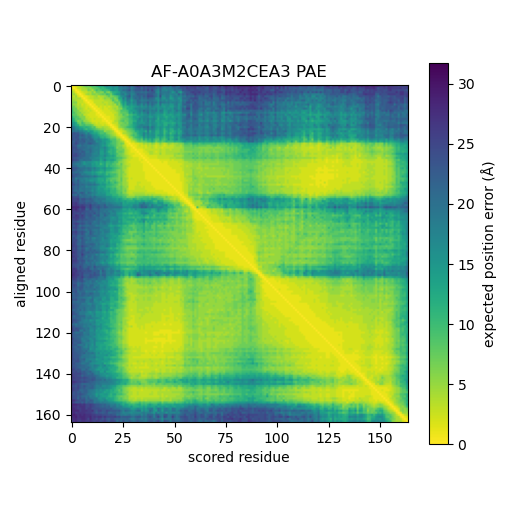 1 88 ? 17.733 1.807 -37.852 1.00 89.31 88 LEU A C 1
ATOM 675 O O . LEU A 1 88 ? 17.172 2.565 -38.635 1.00 89.31 88 LEU A O 1
ATOM 679 N N . GLY A 1 89 ? 18.749 2.206 -37.079 1.00 90.00 89 GLY A N 1
ATOM 680 C CA . GLY A 1 89 ? 19.287 3.568 -37.087 1.00 90.00 89 GLY A CA 1
ATOM 681 C C . GLY A 1 89 ? 18.432 4.588 -36.330 1.00 90.00 89 GLY A C 1
ATOM 682 O O . GLY A 1 89 ? 18.661 5.785 -36.472 1.00 90.00 89 GLY A O 1
ATOM 683 N N . PHE A 1 90 ? 17.459 4.140 -35.527 1.00 82.56 90 PHE A N 1
ATOM 684 C CA . PHE A 1 90 ? 16.691 5.026 -34.652 1.00 82.56 90 PHE A CA 1
ATOM 685 C C . PHE A 1 90 ? 17.460 5.317 -33.357 1.00 82.56 90 PHE A C 1
ATOM 687 O O . PHE A 1 90 ? 17.992 4.410 -32.713 1.00 82.56 90 PHE A O 1
ATOM 694 N N . ASP A 1 91 ? 17.481 6.593 -32.970 1.00 76.44 91 ASP A N 1
ATOM 695 C CA . ASP A 1 91 ? 18.128 7.110 -31.757 1.00 76.44 91 ASP A CA 1
ATOM 696 C C . ASP A 1 91 ? 17.434 6.566 -30.480 1.00 76.44 91 ASP A C 1
ATOM 698 O O . ASP A 1 91 ? 16.202 6.419 -30.476 1.00 76.44 91 ASP A O 1
ATOM 702 N N . PRO A 1 92 ? 18.154 6.286 -29.368 1.00 66.00 92 PRO A N 1
ATOM 703 C CA . PRO A 1 92 ? 17.665 5.556 -28.194 1.00 66.00 92 PRO A CA 1
ATOM 704 C C . PRO A 1 92 ? 16.796 6.418 -27.259 1.00 66.00 92 PRO A C 1
ATOM 706 O O . PRO A 1 92 ? 16.900 6.374 -26.032 1.00 66.00 92 PRO A O 1
ATOM 709 N N . SER A 1 93 ? 15.849 7.146 -27.841 1.00 73.44 93 SER A N 1
ATOM 710 C CA . SER A 1 93 ? 14.755 7.863 -27.175 1.00 73.44 93 SER A CA 1
ATOM 711 C C . SER A 1 93 ? 13.806 6.958 -26.364 1.00 73.44 93 SER A C 1
ATOM 713 O O . SER A 1 93 ? 12.884 7.448 -25.715 1.00 73.44 93 SER A O 1
ATOM 715 N N . GLY A 1 94 ? 14.042 5.641 -26.328 1.00 71.12 94 GLY A N 1
ATOM 716 C CA . GLY A 1 94 ? 13.310 4.690 -25.488 1.00 71.12 94 GLY A CA 1
ATOM 717 C C . GLY A 1 94 ? 13.609 4.795 -23.985 1.00 71.12 94 GLY A C 1
ATOM 718 O O . GLY A 1 94 ? 12.835 4.281 -23.179 1.00 71.12 94 GLY A O 1
ATOM 719 N N . ILE A 1 95 ? 14.691 5.470 -23.573 1.00 75.56 95 ILE A N 1
ATOM 720 C CA . ILE A 1 95 ? 15.057 5.614 -22.149 1.00 75.56 95 ILE A CA 1
ATOM 721 C C . ILE A 1 95 ? 13.982 6.380 -21.342 1.00 75.56 95 ILE A C 1
ATOM 723 O O . ILE A 1 95 ? 13.572 5.889 -20.291 1.00 75.56 95 ILE A O 1
ATOM 727 N N . PRO A 1 96 ? 13.452 7.531 -21.798 1.00 82.06 96 PRO A N 1
ATOM 728 C CA . PRO A 1 96 ? 12.317 8.183 -21.142 1.00 82.06 96 PRO A CA 1
ATOM 729 C C . PRO A 1 96 ? 11.083 7.288 -20.973 1.00 82.06 96 PRO A C 1
ATOM 731 O O . PRO A 1 96 ? 10.464 7.298 -19.909 1.00 82.06 96 PRO A O 1
ATOM 734 N N . LEU A 1 97 ? 10.743 6.480 -21.985 1.00 77.69 97 LEU A N 1
ATOM 735 C CA . LEU A 1 97 ? 9.609 5.549 -21.911 1.00 77.69 97 LEU A CA 1
ATOM 736 C C . LEU A 1 97 ? 9.849 4.458 -20.861 1.00 77.69 97 LEU A C 1
ATOM 738 O O . LEU A 1 97 ? 8.933 4.101 -20.118 1.00 77.69 97 LEU A O 1
ATOM 742 N N . ALA A 1 98 ? 11.095 3.995 -20.734 1.00 75.31 98 ALA A N 1
ATOM 743 C CA . ALA A 1 98 ? 11.512 3.081 -19.678 1.00 75.31 98 ALA A CA 1
ATOM 744 C C . ALA A 1 98 ? 11.227 3.621 -18.290 1.00 75.31 98 ALA A C 1
ATOM 746 O O . ALA A 1 98 ? 10.539 2.988 -17.489 1.00 75.31 98 ALA A O 1
ATOM 747 N N . ILE A 1 99 ? 11.743 4.818 -18.036 1.00 82.25 99 ILE A N 1
ATOM 748 C CA . ILE A 1 99 ? 11.633 5.479 -16.745 1.00 82.25 99 ILE A CA 1
ATOM 749 C C . ILE A 1 99 ? 10.158 5.761 -16.448 1.00 82.25 99 ILE A C 1
ATOM 751 O O . ILE A 1 99 ? 9.681 5.430 -15.365 1.00 82.25 99 ILE A O 1
ATOM 755 N N . GLY A 1 100 ? 9.414 6.286 -17.427 1.00 85.81 100 GLY A N 1
ATOM 756 C CA . GLY A 1 100 ? 7.986 6.568 -17.291 1.00 85.81 100 GLY A CA 1
ATOM 757 C C . GLY A 1 100 ? 7.165 5.324 -16.949 1.00 85.81 100 GLY A C 1
ATOM 758 O O . GLY A 1 100 ? 6.358 5.356 -16.020 1.00 85.81 100 GLY A O 1
ATOM 759 N N . SER A 1 101 ? 7.412 4.203 -17.635 1.00 80.12 101 SER A N 1
ATOM 760 C CA . SER A 1 101 ? 6.725 2.942 -17.337 1.00 80.12 101 SER A CA 1
ATOM 761 C C . SER A 1 101 ? 7.071 2.413 -15.940 1.00 80.12 101 SER A C 1
ATOM 763 O O . SER A 1 101 ? 6.167 2.046 -15.191 1.00 80.12 101 SER A O 1
ATOM 765 N N . GLY A 1 102 ? 8.345 2.456 -15.536 1.00 81.00 102 GLY A N 1
ATOM 766 C CA . GLY A 1 102 ? 8.779 2.039 -14.201 1.00 81.00 102 GLY A CA 1
ATOM 767 C C . GLY A 1 102 ? 8.137 2.868 -13.085 1.00 81.00 102 GLY A C 1
ATOM 768 O O . GLY A 1 102 ? 7.657 2.307 -12.100 1.00 81.00 102 GLY A O 1
ATOM 769 N N . LEU A 1 103 ? 8.053 4.190 -13.262 1.00 86.69 103 LEU A N 1
ATOM 770 C CA . LEU A 1 103 ? 7.374 5.086 -12.322 1.00 86.69 103 LEU A CA 1
ATOM 771 C C . LEU A 1 103 ? 5.873 4.795 -12.235 1.00 86.69 103 LEU A C 1
ATOM 773 O O . LEU A 1 103 ? 5.325 4.754 -11.133 1.00 86.69 103 LEU A O 1
ATOM 777 N N . LEU A 1 104 ? 5.215 4.542 -13.370 1.00 85.12 104 LEU A N 1
ATOM 778 C CA . LEU A 1 104 ? 3.794 4.197 -13.404 1.00 85.12 104 LEU A CA 1
ATOM 779 C C . LEU A 1 104 ? 3.516 2.880 -12.664 1.00 85.12 104 LEU A C 1
ATOM 781 O O . LEU A 1 104 ? 2.594 2.816 -11.850 1.00 85.12 104 LEU A O 1
ATOM 785 N N . TYR A 1 105 ? 4.344 1.854 -12.886 1.00 82.25 105 TYR A N 1
ATOM 786 C CA . TYR A 1 105 ? 4.256 0.586 -12.158 1.00 82.25 105 TYR A CA 1
ATOM 787 C C . TYR A 1 105 ? 4.517 0.763 -10.660 1.00 82.25 105 TYR A C 1
ATOM 789 O O . TYR A 1 105 ? 3.762 0.234 -9.845 1.00 82.25 105 TYR A O 1
ATOM 797 N N . GLY A 1 106 ? 5.536 1.542 -10.286 1.00 83.19 106 GLY A N 1
ATOM 798 C CA . GLY A 1 106 ? 5.830 1.862 -8.889 1.00 83.19 106 GLY A CA 1
ATOM 799 C C . GLY A 1 106 ? 4.667 2.576 -8.195 1.00 83.19 106 GLY A C 1
ATOM 800 O O . GLY A 1 106 ? 4.287 2.204 -7.086 1.00 83.19 106 GLY A O 1
ATOM 801 N N . ALA A 1 107 ? 4.041 3.544 -8.869 1.00 87.81 107 ALA A N 1
ATOM 802 C CA . ALA A 1 107 ? 2.875 4.261 -8.359 1.00 87.81 107 ALA A CA 1
ATOM 803 C C . ALA A 1 107 ? 1.649 3.345 -8.215 1.00 87.81 107 ALA A C 1
ATOM 805 O O . ALA A 1 107 ? 0.982 3.362 -7.178 1.00 87.81 107 ALA A O 1
ATOM 806 N N . ALA A 1 108 ? 1.368 2.508 -9.219 1.00 85.19 108 ALA A N 1
ATOM 807 C CA . ALA A 1 108 ? 0.279 1.536 -9.165 1.00 85.19 108 ALA A CA 1
ATOM 808 C C . ALA A 1 108 ? 0.481 0.529 -8.022 1.00 85.19 108 ALA A C 1
ATOM 810 O O . ALA A 1 108 ? -0.440 0.292 -7.236 1.00 85.19 108 ALA A O 1
ATOM 811 N N . PHE A 1 109 ? 1.699 -0.001 -7.874 1.00 83.69 109 PHE A N 1
ATOM 812 C CA . PHE A 1 109 ? 2.061 -0.876 -6.763 1.00 83.69 109 PHE A CA 1
ATOM 813 C C . PHE A 1 109 ? 1.845 -0.190 -5.419 1.00 83.69 109 PHE A C 1
ATOM 815 O O . PHE A 1 109 ? 1.178 -0.746 -4.547 1.00 83.69 109 PHE A O 1
ATOM 822 N N . TRP A 1 110 ? 2.357 1.032 -5.266 1.00 86.62 110 TRP A N 1
ATOM 823 C CA . TRP A 1 110 ? 2.214 1.797 -4.037 1.00 86.62 110 TRP A CA 1
ATOM 824 C C . TRP A 1 110 ? 0.742 2.027 -3.678 1.00 86.62 110 TRP A C 1
ATOM 826 O O . TRP A 1 110 ? 0.361 1.830 -2.527 1.00 86.62 110 TRP A O 1
ATOM 836 N N . LEU A 1 111 ? -0.120 2.351 -4.648 1.00 88.44 111 LEU A N 1
ATOM 837 C CA . LEU A 1 111 ? -1.560 2.525 -4.422 1.00 88.44 111 LEU A CA 1
ATOM 838 C C . LEU A 1 111 ? -2.252 1.230 -3.977 1.00 88.44 111 LEU A C 1
ATOM 840 O O . LEU A 1 111 ? -3.061 1.254 -3.044 1.00 88.44 111 LEU A O 1
ATOM 844 N N . VAL A 1 112 ? -1.945 0.102 -4.621 1.00 85.62 112 VAL A N 1
ATOM 845 C CA . VAL A 1 112 ? -2.513 -1.209 -4.266 1.00 85.62 112 VAL A CA 1
ATOM 846 C C . VAL A 1 112 ? -2.040 -1.639 -2.880 1.00 85.62 112 VAL A C 1
ATOM 848 O O . VAL A 1 112 ? -2.860 -1.999 -2.029 1.00 85.62 112 VAL A O 1
ATOM 851 N N . TYR A 1 113 ? -0.733 -1.542 -2.630 1.00 85.31 113 TYR A N 1
ATOM 852 C CA . TYR A 1 113 ? -0.123 -1.858 -1.344 1.00 85.31 113 TYR A CA 1
ATOM 853 C C . TYR A 1 113 ? -0.716 -0.993 -0.232 1.00 85.31 113 TYR A C 1
ATOM 855 O O . TYR A 1 113 ? -1.168 -1.523 0.783 1.00 85.31 113 TYR A O 1
ATOM 863 N N . ARG A 1 114 ? -0.817 0.324 -0.454 1.00 87.88 114 ARG A N 1
ATOM 864 C CA . ARG A 1 114 ? -1.419 1.269 0.491 1.00 87.88 114 ARG A CA 1
ATOM 865 C C . ARG A 1 114 ? -2.860 0.888 0.812 1.00 87.88 114 ARG A C 1
ATOM 867 O O . ARG A 1 114 ? -3.196 0.771 1.983 1.00 87.88 114 ARG A O 1
ATOM 874 N N . ARG A 1 115 ? -3.701 0.611 -0.192 1.00 88.75 115 ARG A N 1
ATOM 875 C CA . ARG A 1 115 ? -5.100 0.194 0.035 1.00 88.75 115 ARG A CA 1
ATOM 876 C C . ARG A 1 115 ? -5.204 -1.093 0.857 1.00 88.75 115 ARG A C 1
ATOM 878 O O . ARG A 1 115 ? -6.034 -1.167 1.763 1.00 88.75 115 ARG A O 1
ATOM 885 N N . LYS A 1 116 ? -4.376 -2.101 0.560 1.00 88.31 116 LYS A N 1
ATOM 886 C CA . LYS A 1 116 ? -4.359 -3.380 1.292 1.00 88.31 116 LYS A CA 1
ATOM 887 C C . LYS A 1 116 ? -3.888 -3.182 2.735 1.00 88.31 116 LYS A C 1
ATOM 889 O O . LYS A 1 116 ? -4.550 -3.647 3.659 1.00 88.31 116 LYS A O 1
ATOM 894 N N . TYR A 1 117 ? -2.797 -2.442 2.921 1.00 90.50 117 TYR A N 1
ATOM 895 C CA . TYR A 1 117 ? -2.234 -2.127 4.231 1.00 90.50 117 TYR A CA 1
ATOM 896 C C . TYR A 1 117 ? -3.220 -1.342 5.104 1.00 90.50 117 TYR A C 1
ATOM 898 O O . TYR A 1 117 ? -3.502 -1.746 6.229 1.00 90.50 117 TYR A O 1
ATOM 906 N N . THR A 1 118 ? -3.823 -0.282 4.565 1.00 91.38 118 THR A N 1
ATOM 907 C CA . THR A 1 118 ? -4.817 0.539 5.265 1.00 91.38 118 THR A CA 1
ATOM 908 C C . THR A 1 118 ? -6.013 -0.288 5.749 1.00 91.38 118 THR A C 1
ATOM 910 O O . THR A 1 118 ? -6.420 -0.162 6.902 1.00 91.38 118 THR A O 1
ATOM 913 N N . ARG A 1 119 ? -6.534 -1.207 4.922 1.00 91.62 119 ARG A N 1
ATOM 914 C CA . ARG A 1 119 ? -7.621 -2.115 5.333 1.00 91.62 119 ARG A CA 1
ATOM 915 C C . ARG A 1 119 ? -7.225 -3.033 6.486 1.00 91.62 119 ARG A C 1
ATOM 917 O O . ARG A 1 119 ? -8.045 -3.275 7.368 1.00 91.62 119 ARG A O 1
ATOM 924 N N . LEU A 1 120 ? -5.990 -3.537 6.491 1.00 92.50 120 LEU A N 1
ATOM 925 C CA . LEU A 1 120 ? -5.487 -4.353 7.596 1.00 92.50 120 LEU A CA 1
ATOM 926 C C . LEU A 1 120 ? -5.407 -3.533 8.884 1.00 92.50 120 LEU A C 1
ATOM 928 O O . LEU A 1 120 ? -5.903 -3.993 9.905 1.00 92.50 120 LEU A O 1
ATOM 932 N N . VAL A 1 121 ? -4.878 -2.306 8.827 1.00 94.25 121 VAL A N 1
ATOM 933 C CA . VAL A 1 121 ? -4.818 -1.405 9.993 1.00 94.25 121 VAL A CA 1
ATOM 934 C C . VAL A 1 121 ? -6.215 -1.142 10.559 1.00 94.25 121 VAL A C 1
ATOM 936 O O . VAL A 1 121 ? -6.426 -1.305 11.758 1.00 94.25 121 VAL A O 1
ATOM 939 N N . TYR A 1 122 ? -7.195 -0.809 9.714 1.00 93.56 122 TYR A N 1
ATOM 940 C CA . TYR A 1 122 ? -8.574 -0.601 10.171 1.00 93.56 122 TYR A CA 1
ATOM 941 C C . TYR A 1 122 ? -9.207 -1.876 10.727 1.00 93.56 122 TYR A C 1
ATOM 943 O O . TYR A 1 122 ? -9.998 -1.808 11.663 1.00 93.56 122 TYR A O 1
ATOM 951 N N . SER A 1 123 ? -8.867 -3.049 10.190 1.00 93.38 123 SER A N 1
ATOM 952 C CA . SER A 1 123 ? -9.318 -4.314 10.769 1.00 93.38 123 SER A CA 1
ATOM 953 C C . SER A 1 123 ? -8.745 -4.536 12.165 1.00 93.38 123 SER A C 1
ATOM 955 O O . SER A 1 123 ? -9.512 -4.831 13.068 1.00 93.38 123 SER A O 1
ATOM 957 N N . GLU A 1 124 ? -7.441 -4.327 12.362 1.00 95.06 124 GLU A N 1
ATOM 958 C CA . GLU A 1 124 ? -6.800 -4.472 13.678 1.00 95.06 124 GLU A CA 1
ATOM 959 C C . GLU A 1 124 ? -7.364 -3.497 14.714 1.00 95.06 124 GLU A C 1
ATOM 961 O O . GLU A 1 124 ? -7.520 -3.847 15.879 1.00 95.06 124 GLU A O 1
ATOM 966 N N . LEU A 1 125 ? -7.673 -2.264 14.306 1.00 94.50 125 LEU A N 1
ATOM 967 C CA . LEU A 1 125 ? -8.301 -1.288 15.196 1.00 94.50 125 LEU A CA 1
ATOM 968 C C . LEU A 1 125 ? -9.727 -1.709 15.570 1.00 94.50 125 LEU A C 1
ATOM 970 O O . LEU A 1 125 ? -10.105 -1.613 16.733 1.00 94.50 125 LEU A O 1
ATOM 974 N N . ARG A 1 126 ? -10.509 -2.238 14.624 1.00 93.06 126 ARG A N 1
ATOM 975 C CA . ARG A 1 126 ? -11.837 -2.790 14.938 1.00 93.06 126 ARG A CA 1
ATOM 976 C C . ARG A 1 126 ? -11.751 -3.985 15.880 1.00 93.06 126 ARG A C 1
ATOM 978 O O . ARG A 1 126 ? -12.533 -4.057 16.821 1.00 93.06 126 ARG A O 1
ATOM 985 N N . ASP A 1 127 ? -10.769 -4.862 15.682 1.00 92.88 127 ASP A N 1
ATOM 986 C CA . ASP A 1 127 ? -10.516 -6.006 16.568 1.00 92.88 127 ASP A CA 1
ATOM 987 C C . ASP A 1 127 ? -10.141 -5.555 17.998 1.00 92.88 127 ASP A C 1
ATOM 989 O O . ASP A 1 127 ? -10.357 -6.291 18.957 1.00 92.88 127 ASP A O 1
ATOM 993 N N . ARG A 1 128 ? -9.632 -4.324 18.159 1.00 94.00 128 ARG A N 1
ATOM 994 C CA . ARG A 1 128 ? -9.369 -3.667 19.454 1.00 94.00 128 ARG A CA 1
ATOM 995 C C . ARG A 1 128 ? -10.572 -2.914 20.036 1.00 94.00 128 ARG A C 1
ATOM 997 O O . ARG A 1 128 ? -10.447 -2.327 21.105 1.00 94.00 128 ARG A O 1
ATOM 1004 N N . GLY A 1 129 ? -11.722 -2.921 19.363 1.00 93.25 129 GLY A N 1
ATOM 1005 C CA . GLY A 1 129 ? -12.959 -2.298 19.841 1.00 93.25 129 GLY A CA 1
ATOM 1006 C C . GLY A 1 129 ? -13.247 -0.899 19.290 1.00 93.25 129 GLY A C 1
ATOM 1007 O O . GLY A 1 129 ? -14.215 -0.272 19.715 1.00 93.25 129 GLY A O 1
ATOM 1008 N N . TYR A 1 130 ? -12.458 -0.401 18.334 1.00 93.12 130 TYR A N 1
ATOM 1009 C CA . TYR A 1 130 ? -12.715 0.895 17.704 1.00 93.12 130 TYR A CA 1
ATOM 1010 C C . TYR A 1 130 ? -13.809 0.798 16.629 1.00 93.12 130 TYR A C 1
ATOM 1012 O O . TYR A 1 130 ? -13.734 -0.036 15.725 1.00 93.12 130 TYR A O 1
ATOM 1020 N N . ASP A 1 131 ? -14.815 1.677 16.688 1.00 92.06 131 ASP A N 1
ATOM 1021 C CA . ASP A 1 131 ? -15.933 1.688 15.732 1.00 92.06 131 ASP A CA 1
ATOM 1022 C C . ASP A 1 131 ? -15.541 2.430 14.443 1.00 92.06 131 ASP A C 1
ATOM 1024 O O . ASP A 1 131 ? -15.807 3.619 14.260 1.00 92.06 131 ASP A O 1
ATOM 1028 N N . LEU A 1 132 ? -14.828 1.727 13.563 1.00 91.94 132 LEU A N 1
ATOM 1029 C CA . LEU A 1 132 ? -14.382 2.235 12.267 1.00 91.94 132 LEU A CA 1
ATOM 1030 C C . LEU A 1 132 ? -15.189 1.624 11.122 1.00 91.94 132 LEU A C 1
ATOM 1032 O O . LEU A 1 132 ? -15.521 0.436 11.119 1.00 91.94 132 LEU A O 1
ATOM 1036 N N . CYS A 1 133 ? -15.426 2.411 10.075 1.00 90.62 133 CYS A N 1
ATOM 1037 C CA . CYS A 1 133 ? -15.970 1.900 8.826 1.00 90.62 133 CYS A CA 1
ATOM 1038 C C . CYS A 1 133 ? -14.979 0.912 8.173 1.00 90.62 133 CYS A C 1
ATOM 1040 O O . CYS A 1 133 ? -13.836 1.288 7.906 1.00 90.62 133 CYS A O 1
ATOM 1042 N N . PRO A 1 134 ? -15.391 -0.322 7.824 1.00 87.50 134 PRO A N 1
ATOM 1043 C CA . PRO A 1 134 ? -14.509 -1.298 7.174 1.00 87.50 134 PRO A CA 1
ATOM 1044 C C . PRO A 1 134 ? -14.049 -0.883 5.772 1.00 87.50 134 PRO A C 1
ATOM 1046 O O . PRO A 1 134 ? -13.027 -1.370 5.291 1.00 87.50 134 PRO A O 1
ATOM 1049 N N . ALA A 1 135 ? -14.827 -0.035 5.095 1.00 89.44 135 ALA A N 1
ATOM 1050 C CA . ALA A 1 135 ? -14.577 0.345 3.711 1.00 89.44 135 ALA A CA 1
ATOM 1051 C C . ALA A 1 135 ? -13.590 1.514 3.601 1.00 89.44 135 ALA A C 1
ATOM 1053 O O . ALA A 1 135 ? -12.640 1.432 2.821 1.00 89.44 135 ALA A O 1
ATOM 1054 N N . CYS A 1 136 ? -13.808 2.578 4.381 1.00 90.19 136 CYS A N 1
ATOM 1055 C CA . CYS A 1 136 ? -13.037 3.821 4.289 1.00 90.19 136 CYS A CA 1
ATOM 1056 C C . CYS A 1 136 ? -12.267 4.202 5.562 1.00 90.19 136 CYS A C 1
ATOM 1058 O O . CYS A 1 136 ? -11.483 5.139 5.508 1.00 90.19 136 CYS A O 1
ATOM 1060 N N . GLY A 1 137 ? -12.470 3.511 6.691 1.00 90.00 137 GLY A N 1
ATOM 1061 C CA . GLY A 1 137 ? -11.805 3.837 7.959 1.00 90.00 137 GLY A CA 1
ATOM 1062 C C . GLY A 1 137 ? -12.373 5.034 8.711 1.00 90.00 137 GLY A C 1
ATOM 1063 O O . GLY A 1 137 ? -11.772 5.458 9.690 1.00 90.00 137 GLY A O 1
ATOM 1064 N N . TYR A 1 138 ? -13.512 5.579 8.282 1.00 91.62 138 TYR A N 1
ATOM 1065 C CA . TYR A 1 138 ? -14.177 6.667 8.995 1.00 91.62 138 TYR A CA 1
ATOM 1066 C C . TYR A 1 138 ? -14.595 6.248 10.408 1.00 91.62 138 TYR A C 1
ATOM 1068 O O . TYR A 1 138 ? -15.109 5.143 10.602 1.00 91.62 138 TYR A O 1
ATOM 1076 N N . TRP A 1 139 ? -14.413 7.140 11.378 1.00 92.56 139 TRP A N 1
ATOM 1077 C CA . TRP A 1 139 ? -14.778 6.915 12.773 1.00 92.56 139 TRP A CA 1
ATOM 1078 C C . TRP A 1 139 ? -16.282 7.088 12.992 1.00 92.56 139 TRP A C 1
ATOM 1080 O O . TRP A 1 139 ? -16.834 8.158 12.764 1.00 92.56 139 TRP A O 1
ATOM 1090 N N . ARG A 1 140 ? -16.956 6.029 13.442 1.00 89.94 140 ARG A N 1
ATOM 1091 C CA . ARG A 1 140 ? -18.419 5.972 13.584 1.00 89.94 140 ARG A CA 1
ATOM 1092 C C . ARG A 1 140 ? -18.904 6.134 15.022 1.00 89.94 140 ARG A C 1
ATOM 1094 O O . ARG A 1 140 ? -20.098 5.971 15.260 1.00 89.94 140 ARG A O 1
ATOM 1101 N N . ALA A 1 141 ? -18.036 6.451 15.986 1.00 88.88 141 ALA A N 1
ATOM 1102 C CA . ALA A 1 141 ? -18.503 6.602 17.363 1.00 88.88 141 ALA A CA 1
ATOM 1103 C C . ALA A 1 141 ? -19.559 7.714 17.462 1.00 88.88 141 ALA A C 1
ATOM 1105 O O . ALA A 1 141 ? -19.388 8.802 16.917 1.00 88.88 141 ALA A O 1
ATOM 1106 N N . GLY A 1 142 ? -20.664 7.419 18.149 1.00 85.88 142 GLY A N 1
ATOM 1107 C CA . GLY A 1 142 ? -21.815 8.320 18.262 1.00 85.88 142 GLY A CA 1
ATOM 1108 C C . GLY A 1 142 ? -22.790 8.267 17.079 1.00 85.88 142 GLY A C 1
ATOM 1109 O O . GLY A 1 142 ? -23.894 8.792 17.189 1.00 85.88 142 GLY A O 1
ATOM 1110 N N . ILE A 1 143 ? -22.443 7.589 15.981 1.00 85.69 143 ILE A N 1
ATOM 1111 C CA . ILE A 1 143 ? -23.355 7.330 14.865 1.00 85.69 143 ILE A CA 1
ATOM 1112 C C . ILE A 1 143 ? -23.989 5.958 15.095 1.00 85.69 143 ILE A C 1
ATOM 1114 O O . ILE A 1 143 ? -23.297 4.968 15.332 1.00 85.69 143 ILE A O 1
ATOM 1118 N N . GLY A 1 144 ? -25.320 5.880 15.039 1.00 80.50 144 GLY A N 1
ATOM 1119 C CA . GLY A 1 144 ? -26.036 4.617 15.210 1.00 80.50 144 GLY A CA 1
ATOM 1120 C C . GLY A 1 144 ? -25.488 3.533 14.277 1.00 80.50 144 GLY A C 1
ATOM 1121 O O . GLY A 1 144 ? -2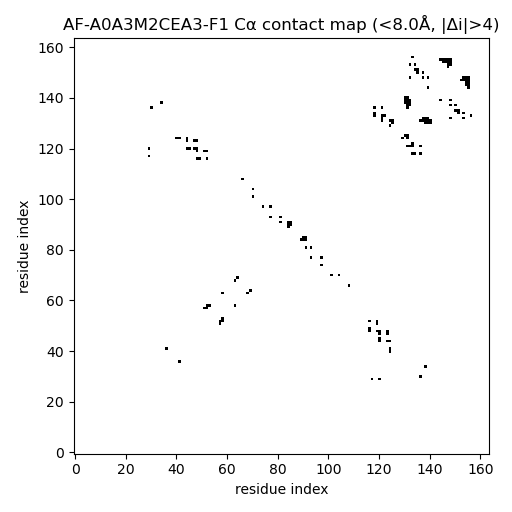5.316 3.759 13.078 1.00 80.50 144 GLY A O 1
ATOM 1122 N N . ARG A 1 145 ? -25.228 2.333 14.814 1.00 76.50 145 ARG A N 1
ATOM 1123 C CA . ARG A 1 145 ? -24.552 1.250 14.076 1.00 76.50 145 ARG A CA 1
ATOM 1124 C C . ARG A 1 145 ? -25.252 0.858 12.776 1.00 76.50 145 ARG A C 1
ATOM 1126 O O . ARG A 1 145 ? -24.557 0.418 11.870 1.00 76.50 145 ARG A O 1
ATOM 1133 N N . ALA A 1 146 ? -26.567 1.060 12.669 1.00 82.62 146 ALA A N 1
ATOM 1134 C CA . ALA A 1 146 ? -27.385 0.766 11.488 1.00 82.62 146 ALA A CA 1
ATOM 1135 C C . ALA A 1 146 ? -27.331 1.838 10.377 1.00 82.62 146 ALA A C 1
ATOM 1137 O O . ALA A 1 146 ? -27.826 1.602 9.278 1.00 82.62 146 ALA A O 1
ATOM 1138 N N . VAL A 1 147 ? -26.737 3.008 10.631 1.00 89.44 147 VAL A N 1
ATOM 1139 C CA . VAL A 1 147 ? -26.684 4.113 9.661 1.00 89.44 147 VAL A CA 1
ATOM 1140 C C . VAL A 1 147 ? -25.547 3.881 8.667 1.00 89.44 147 VAL A C 1
ATOM 1142 O O . VAL A 1 147 ? -24.439 3.528 9.070 1.00 89.44 147 VAL A O 1
ATOM 1145 N N . ALA A 1 148 ? -25.790 4.085 7.371 1.00 91.62 148 ALA A N 1
ATOM 1146 C CA . ALA A 1 148 ? -24.737 4.031 6.356 1.00 91.62 148 ALA A CA 1
ATOM 1147 C C . ALA A 1 148 ? -23.578 4.988 6.689 1.00 91.62 148 ALA A C 1
ATOM 1149 O O . ALA A 1 148 ? -23.763 6.030 7.318 1.00 91.62 148 ALA A O 1
ATOM 1150 N N . CYS A 1 149 ? -22.361 4.625 6.287 1.00 91.81 149 CYS A N 1
ATOM 1151 C CA . CYS A 1 149 ? -21.198 5.473 6.514 1.00 91.81 149 CYS A CA 1
ATOM 1152 C C . CYS A 1 149 ? -21.369 6.817 5.777 1.00 91.81 149 CYS A C 1
ATOM 1154 O O . CYS A 1 149 ? -21.561 6.789 4.561 1.00 91.81 149 CYS A O 1
ATOM 1156 N N . PRO A 1 150 ? -21.254 7.972 6.460 1.00 91.31 150 PRO A N 1
ATOM 1157 C CA . PRO A 1 150 ? -21.475 9.277 5.832 1.00 91.31 150 PRO A CA 1
ATOM 1158 C C . PRO A 1 150 ? -20.426 9.614 4.761 1.00 91.31 150 PRO A C 1
ATOM 1160 O O . PRO A 1 150 ? -20.743 10.313 3.809 1.00 91.31 150 PRO A O 1
ATOM 1163 N N . GLU A 1 151 ? -19.209 9.073 4.872 1.00 92.50 151 GLU A N 1
ATOM 1164 C CA . GLU A 1 151 ? -18.118 9.346 3.924 1.00 92.50 151 GLU A CA 1
ATOM 1165 C C . GLU A 1 151 ? -18.199 8.529 2.632 1.00 92.50 151 GLU A C 1
ATOM 1167 O O . GLU A 1 151 ? -17.895 9.020 1.551 1.00 92.50 151 GLU A O 1
ATOM 1172 N N . CYS A 1 152 ? -18.557 7.244 2.725 1.00 91.94 152 CYS A N 1
ATOM 1173 C CA . CYS A 1 152 ? -18.462 6.325 1.582 1.00 91.94 152 CYS A CA 1
ATOM 1174 C C . CYS A 1 152 ? -19.774 5.634 1.213 1.00 91.94 152 CYS A C 1
ATOM 1176 O O . CYS A 1 152 ? -19.795 4.838 0.277 1.00 91.94 152 CYS A O 1
ATOM 1178 N N . GLY A 1 153 ? -20.850 5.865 1.969 1.00 93.25 153 GLY A N 1
ATOM 1179 C CA . GLY A 1 153 ? -22.149 5.228 1.754 1.00 93.25 153 GLY A CA 1
ATOM 1180 C C . GLY A 1 153 ? -22.176 3.723 2.034 1.00 93.25 153 GLY A C 1
ATOM 1181 O O . GLY A 1 153 ? -23.202 3.085 1.811 1.00 93.25 153 GLY A O 1
ATOM 1182 N N . ALA A 1 154 ? -21.080 3.129 2.523 1.00 90.25 154 ALA A N 1
ATOM 1183 C CA . ALA A 1 154 ? -21.052 1.710 2.850 1.00 90.25 154 ALA A CA 1
ATOM 1184 C C . ALA A 1 154 ? -22.113 1.391 3.911 1.00 90.25 154 ALA A C 1
ATOM 1186 O O . ALA A 1 154 ? -22.195 2.064 4.946 1.00 90.25 154 ALA A O 1
ATOM 1187 N N . ALA A 1 155 ? -22.914 0.358 3.648 1.00 85.12 155 ALA A N 1
ATOM 1188 C CA . ALA A 1 155 ? -23.903 -0.130 4.593 1.00 85.12 155 ALA A CA 1
ATOM 1189 C C . ALA A 1 155 ? -23.230 -0.555 5.906 1.00 85.12 155 ALA A C 1
ATOM 1191 O O . ALA A 1 155 ? -22.075 -0.994 5.927 1.00 85.12 155 ALA A O 1
ATOM 1192 N N . ALA A 1 156 ? -23.973 -0.431 7.002 1.00 74.88 156 ALA A N 1
ATOM 1193 C CA . ALA A 1 156 ? -23.567 -0.968 8.287 1.00 74.88 156 ALA A CA 1
ATOM 1194 C C . ALA A 1 156 ? -23.185 -2.446 8.140 1.00 74.88 156 ALA A C 1
ATOM 1196 O O . ALA A 1 156 ? -23.979 -3.245 7.641 1.00 74.88 156 ALA A O 1
ATOM 1197 N N . ALA A 1 157 ? -21.975 -2.814 8.567 1.00 68.12 157 ALA A N 1
ATOM 1198 C CA . ALA A 1 157 ? -21.624 -4.224 8.642 1.00 68.12 157 ALA A CA 1
ATOM 1199 C C . ALA A 1 157 ? -22.619 -4.915 9.594 1.00 68.12 157 ALA A C 1
ATOM 1201 O O . ALA A 1 157 ? -22.854 -4.385 10.688 1.00 68.12 157 ALA A O 1
ATOM 1202 N N . PRO A 1 158 ? -23.218 -6.055 9.202 1.00 60.72 158 PRO A N 1
ATOM 1203 C CA . PRO A 1 158 ? -24.065 -6.816 10.107 1.00 60.72 158 PRO A CA 1
ATOM 1204 C C . PRO A 1 158 ? -23.235 -7.182 11.337 1.00 60.72 158 PRO A C 1
ATOM 1206 O O . PRO A 1 158 ? -22.053 -7.514 11.206 1.00 60.72 158 PRO A O 1
ATOM 1209 N N . LEU A 1 159 ? -23.838 -7.070 12.524 1.00 56.66 159 LEU A N 1
ATOM 1210 C CA . LEU A 1 159 ? -23.206 -7.488 13.771 1.00 56.66 159 LEU A CA 1
ATOM 1211 C C . LEU A 1 159 ? -22.661 -8.897 13.544 1.00 56.66 159 LEU A C 1
ATOM 1213 O O . LEU A 1 159 ? -23.425 -9.804 13.209 1.00 56.66 159 LEU A O 1
ATOM 1217 N N . SER A 1 160 ? -21.347 -9.080 13.687 1.00 57.28 160 SER A N 1
ATOM 1218 C CA . SER A 1 160 ? -20.818 -10.415 13.920 1.00 57.28 160 SER A CA 1
ATOM 1219 C C . SER A 1 160 ? -21.489 -10.869 15.206 1.00 57.28 160 SER A C 1
ATOM 1221 O O . SER A 1 160 ? -21.144 -10.369 16.277 1.00 57.28 160 SER A O 1
ATOM 1223 N N . THR A 1 161 ? -22.525 -11.692 15.055 1.00 50.97 161 THR A N 1
ATOM 1224 C CA . THR A 1 161 ? -23.322 -12.289 16.123 1.00 50.97 161 THR A CA 1
ATOM 1225 C C . THR A 1 161 ? -22.394 -12.660 17.260 1.00 50.97 161 THR A C 1
ATOM 1227 O O . THR A 1 161 ? -21.397 -13.351 17.031 1.00 50.97 161 THR A O 1
ATOM 1230 N N . GLU A 1 162 ? -22.692 -12.100 18.430 1.00 48.53 162 GLU A N 1
ATOM 1231 C CA . GLU A 1 162 ? -21.961 -12.281 19.674 1.00 48.53 162 GLU A CA 1
ATOM 1232 C C . GLU A 1 162 ? -21.513 -13.738 19.782 1.00 48.53 162 GLU A C 1
ATOM 1234 O O . GLU A 1 162 ? -22.334 -14.656 19.815 1.00 48.53 162 GLU A O 1
ATOM 1239 N N . ARG A 1 163 ? -20.196 -13.965 19.753 1.00 52.38 163 ARG A N 1
ATOM 1240 C CA . ARG A 1 163 ? -19.650 -15.249 20.183 1.00 52.38 163 ARG A CA 1
ATOM 1241 C C . ARG A 1 163 ? -19.847 -15.286 21.694 1.00 52.38 163 ARG A C 1
ATOM 1243 O O . ARG A 1 163 ? -19.031 -14.714 22.415 1.00 52.38 163 ARG A O 1
ATOM 1250 N N . GLY A 1 164 ? -20.985 -15.839 22.109 1.00 45.78 164 GLY A N 1
ATOM 1251 C CA . GLY A 1 164 ? -21.219 -16.301 23.475 1.00 45.78 164 GLY A CA 1
ATOM 1252 C C . GLY A 1 164 ? -20.274 -17.433 23.844 1.00 45.78 164 GLY A C 1
ATOM 1253 O O . GLY A 1 164 ? -19.815 -18.145 22.918 1.00 45.78 164 GLY A O 1
#

Mean predicted aligned error: 10.0 Å

Radius of gyration: 23.46 Å; Cα contacts (8 Å, |Δi|>4): 87; chains: 1; bounding box: 75×32×61 Å

pLDDT: mean 79.6, std 13.61, range [45.78, 95.19]

Solvent-acces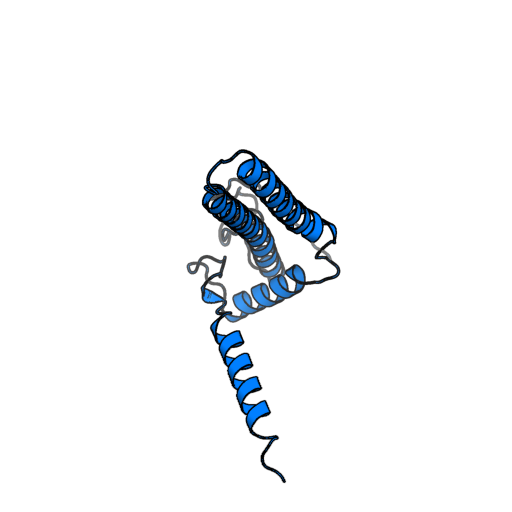sible surface area (backbone atoms only — not comparable to full-atom values): 9846 Å² total; per-residue (Å²): 143,83,80,73,69,64,64,60,56,57,53,54,51,52,51,56,48,53,58,54,65,74,61,54,68,77,87,68,62,84,64,66,83,89,53,96,66,58,69,68,57,54,53,51,21,46,54,51,29,48,53,64,64,62,32,69,87,68,51,34,71,58,61,52,43,70,52,50,49,55,53,52,49,51,53,51,52,50,54,52,48,50,57,53,37,50,76,73,72,47,77,82,72,58,55,64,56,50,53,52,50,53,52,51,51,50,51,51,49,50,53,53,51,46,56,54,49,46,47,39,28,47,48,44,38,38,77,71,70,44,57,50,39,84,89,79,54,50,78,40,78,95,52,64,71,80,50,53,38,90,90,77,62,48,68,42,75,74,77,77,71,78,86,122

Secondary structure (DSSP, 8-state):
---SSHHHHHHHHHHHHHHHHH--GGGG--S-TTS---HHHHHHHHHHHHHHHH-TTTS-HHHHHHHHHHHHHHHHHHHHHHHHHHHTT---THHHHHHHHHHHHHHHHHHHHHHHHHHHHHHHHHHTT--B-TTT--B-TTS-TTSPPTTT-PPPPPP-----

Foldseek 3Di:
DPPDPPVVVVVVVVVVVVVVVVPPVVVQQLADPPDPDPPVLSVVLLVVLVCVLPVVVPCPVVVCCVQVVVLVVVVVVLVVVQVVCVVVVHDNPSVVVNVVVVVVSVVVVCVVSSLSSSLSSLVSVVVVVFQADSRRRDGQVVPPQQDADPPPRHGRDPPPPDPD